Protein AF-A0A2S7KKL1-F1 (afdb_monomer_lite)

Structure (mmCIF, N/CA/C/O backbone):
data_AF-A0A2S7KKL1-F1
#
_entry.id   AF-A0A2S7KKL1-F1
#
loop_
_atom_site.group_PDB
_atom_site.id
_atom_site.type_symbol
_atom_site.label_atom_id
_atom_site.label_alt_id
_atom_site.label_comp_id
_at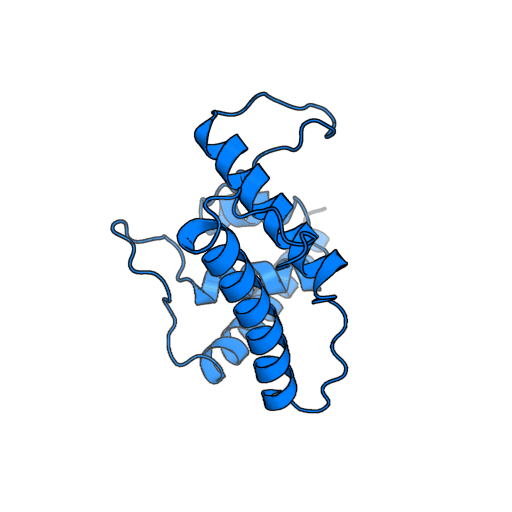om_site.label_asym_id
_atom_site.label_entity_id
_atom_site.label_seq_id
_atom_site.pdbx_PDB_ins_code
_atom_site.Cartn_x
_atom_site.Cartn_y
_atom_site.Cartn_z
_atom_site.occupancy
_atom_site.B_iso_or_equiv
_atom_site.auth_seq_id
_atom_site.auth_comp_id
_atom_site.auth_asym_id
_atom_site.auth_atom_id
_atom_site.pdbx_PDB_model_num
ATOM 1 N N . MET A 1 1 ? 26.971 18.702 -19.271 1.00 47.03 1 MET A N 1
ATOM 2 C CA . MET A 1 1 ? 25.739 18.389 -18.504 1.00 47.03 1 MET A CA 1
ATOM 3 C C . MET A 1 1 ? 24.584 17.877 -19.369 1.00 47.03 1 MET A C 1
ATOM 5 O O . MET A 1 1 ? 23.804 17.080 -18.875 1.00 47.03 1 MET A O 1
ATOM 9 N N . THR A 1 2 ? 24.471 18.267 -20.642 1.00 51.81 2 THR A N 1
ATOM 10 C CA . THR A 1 2 ? 23.365 17.879 -21.543 1.00 51.81 2 THR A CA 1
ATOM 11 C C . THR A 1 2 ? 23.383 16.414 -22.001 1.00 51.81 2 THR A C 1
ATOM 13 O O . THR A 1 2 ? 22.332 15.788 -22.041 1.00 51.81 2 THR A O 1
ATOM 16 N N . ILE A 1 3 ? 24.558 15.834 -22.279 1.00 50.78 3 ILE A N 1
ATOM 17 C CA . ILE A 1 3 ? 24.678 14.456 -22.805 1.00 50.78 3 ILE A CA 1
ATOM 18 C C . ILE A 1 3 ? 24.281 13.398 -21.761 1.00 50.78 3 ILE A C 1
ATOM 20 O O . ILE A 1 3 ? 23.523 12.483 -22.068 1.00 50.78 3 ILE A O 1
ATOM 24 N N . ASN A 1 4 ? 24.720 13.551 -20.505 1.00 56.44 4 ASN A N 1
ATOM 25 C CA . ASN A 1 4 ? 24.337 12.623 -19.432 1.00 56.44 4 ASN A CA 1
ATOM 26 C C . ASN A 1 4 ? 22.832 12.683 -19.139 1.00 56.44 4 ASN A C 1
ATOM 28 O O . ASN A 1 4 ? 22.223 11.640 -18.932 1.00 56.44 4 ASN A O 1
ATOM 32 N N . ARG A 1 5 ? 22.217 13.874 -19.200 1.00 54.12 5 ARG A N 1
ATOM 33 C CA . ARG A 1 5 ? 20.759 14.030 -19.078 1.00 54.12 5 ARG A CA 1
ATOM 34 C C . ARG A 1 5 ? 20.010 13.335 -20.213 1.00 54.12 5 ARG A C 1
ATOM 36 O O . ARG A 1 5 ? 19.105 12.567 -19.936 1.00 54.12 5 ARG A O 1
ATOM 43 N N . LEU A 1 6 ? 20.417 13.535 -21.468 1.00 56.28 6 LEU A N 1
ATOM 44 C CA . LEU A 1 6 ? 19.820 12.854 -22.627 1.00 56.28 6 LEU A CA 1
ATOM 45 C C . LEU A 1 6 ? 19.918 11.323 -22.526 1.00 56.28 6 LEU A C 1
ATOM 47 O O . LEU A 1 6 ? 18.950 10.628 -22.821 1.00 56.28 6 LEU A O 1
ATOM 51 N N . ASN A 1 7 ? 21.049 10.794 -22.053 1.00 60.56 7 ASN A N 1
ATOM 52 C CA . ASN A 1 7 ? 21.214 9.354 -21.840 1.00 60.56 7 ASN A CA 1
ATOM 53 C C . ASN A 1 7 ? 20.313 8.816 -20.716 1.00 60.56 7 ASN A C 1
ATOM 55 O O . ASN A 1 7 ? 19.751 7.732 -20.858 1.00 60.56 7 ASN A O 1
ATOM 59 N N . ILE A 1 8 ? 20.135 9.573 -19.629 1.00 62.00 8 ILE A N 1
ATOM 60 C CA . ILE A 1 8 ? 19.201 9.227 -18.545 1.00 62.00 8 ILE A CA 1
ATOM 61 C C . ILE A 1 8 ? 17.750 9.265 -19.052 1.00 62.00 8 ILE A C 1
ATOM 63 O O . ILE A 1 8 ? 17.004 8.322 -18.802 1.00 62.00 8 ILE A O 1
ATOM 67 N N . ILE A 1 9 ? 17.379 10.289 -19.828 1.00 60.28 9 ILE A N 1
ATOM 68 C CA . ILE A 1 9 ? 16.042 10.464 -20.423 1.00 60.28 9 ILE A CA 1
ATOM 69 C C . ILE A 1 9 ? 15.695 9.303 -21.360 1.00 60.28 9 ILE A C 1
ATOM 71 O O . ILE A 1 9 ? 14.621 8.710 -21.245 1.00 60.28 9 ILE A O 1
ATOM 75 N N . ASN A 1 10 ? 16.617 8.937 -22.254 1.00 63.19 10 ASN A N 1
ATOM 76 C CA . ASN A 1 10 ? 16.417 7.814 -23.167 1.00 63.19 10 ASN A CA 1
ATOM 77 C C . ASN A 1 10 ? 16.244 6.499 -22.398 1.00 63.19 10 ASN A C 1
ATOM 79 O O . ASN A 1 10 ? 15.396 5.686 -22.748 1.00 63.19 10 ASN A O 1
ATOM 83 N N . ASN A 1 11 ? 16.995 6.303 -21.313 1.00 75.69 11 ASN A N 1
ATOM 84 C CA . ASN A 1 11 ? 16.875 5.106 -20.485 1.00 75.69 11 ASN A CA 1
ATOM 85 C C . ASN A 1 11 ? 15.555 5.089 -19.689 1.00 75.69 11 ASN A C 1
ATOM 87 O O . ASN A 1 11 ? 14.911 4.047 -19.591 1.00 75.69 11 ASN A O 1
ATOM 91 N N . PHE A 1 12 ? 15.096 6.242 -19.190 1.00 78.25 12 PHE A N 1
ATOM 92 C CA . PHE A 1 12 ? 13.821 6.351 -18.480 1.00 78.25 12 PHE A CA 1
ATOM 93 C C . PHE A 1 12 ? 12.635 6.014 -19.377 1.00 78.25 12 PHE A C 1
ATOM 95 O O . PHE A 1 12 ? 11.826 5.172 -18.998 1.00 78.25 12 PHE A O 1
ATOM 102 N N . SER A 1 13 ? 12.549 6.613 -20.571 1.00 79.94 13 SER A N 1
ATOM 103 C CA . SER A 1 13 ? 11.448 6.331 -21.503 1.00 79.94 13 SER A CA 1
ATOM 104 C C . SER A 1 13 ? 11.406 4.850 -21.873 1.00 79.94 13 SER A C 1
ATOM 106 O O . SER A 1 13 ? 10.353 4.231 -21.801 1.00 79.94 13 SER A O 1
ATOM 108 N N . LEU A 1 14 ? 12.563 4.250 -22.174 1.00 84.81 14 LEU A N 1
ATOM 109 C CA . LEU A 1 14 ? 12.647 2.829 -22.516 1.00 84.81 14 LEU A CA 1
ATOM 110 C C . LEU A 1 14 ? 12.213 1.915 -21.363 1.00 84.81 14 LEU A C 1
ATOM 112 O O . LEU A 1 14 ? 11.549 0.905 -21.593 1.00 84.81 14 LEU A O 1
ATOM 116 N N . ASN A 1 15 ? 12.595 2.238 -20.126 1.00 86.06 15 ASN A N 1
ATOM 117 C CA . ASN A 1 15 ? 12.191 1.454 -18.958 1.00 86.06 15 ASN A CA 1
ATOM 118 C C . ASN A 1 15 ? 10.705 1.643 -18.645 1.00 86.06 15 ASN A C 1
ATOM 120 O O . ASN A 1 15 ? 10.023 0.668 -18.335 1.00 86.06 15 ASN A O 1
ATOM 124 N N . TYR A 1 16 ? 10.203 2.868 -18.786 1.00 87.88 16 TYR A N 1
ATOM 125 C CA . TYR A 1 16 ? 8.789 3.186 -18.655 1.00 87.88 16 TYR A CA 1
ATOM 126 C C . TYR A 1 16 ? 7.938 2.392 -19.646 1.00 87.88 16 TYR A C 1
ATOM 128 O O . TYR A 1 16 ? 6.993 1.728 -19.222 1.00 87.88 16 TYR A O 1
ATOM 136 N N . ASP A 1 17 ? 8.307 2.392 -20.929 1.00 88.25 17 ASP A N 1
ATOM 137 C CA . ASP A 1 17 ? 7.564 1.696 -21.982 1.00 88.25 17 ASP A CA 1
ATOM 138 C C . ASP A 1 17 ? 7.526 0.182 -21.725 1.00 88.25 17 ASP A C 1
ATOM 140 O O . ASP A 1 17 ? 6.461 -0.433 -21.783 1.00 88.25 17 ASP A O 1
ATOM 144 N N . LYS A 1 18 ? 8.660 -0.414 -21.325 1.00 91.19 18 LYS A N 1
ATOM 145 C CA . LYS A 1 18 ? 8.733 -1.836 -20.942 1.00 91.19 18 LYS A CA 1
ATOM 146 C C . LYS A 1 18 ? 7.853 -2.166 -19.739 1.00 91.19 18 LYS A C 1
ATOM 148 O O . LYS A 1 18 ? 7.167 -3.186 -19.730 1.00 91.19 18 LYS A O 1
ATOM 153 N N . ILE A 1 19 ? 7.880 -1.333 -18.698 1.00 90.19 19 ILE A N 1
ATOM 154 C CA . ILE A 1 19 ? 7.054 -1.543 -17.503 1.00 90.19 19 ILE A CA 1
ATOM 155 C C . ILE A 1 19 ? 5.572 -1.409 -17.862 1.00 90.19 19 ILE A C 1
ATOM 157 O O . ILE A 1 19 ? 4.760 -2.214 -17.405 1.00 90.19 19 ILE A O 1
ATOM 161 N N . LEU A 1 20 ? 5.214 -0.428 -18.690 1.00 91.50 20 LEU A N 1
ATOM 162 C CA . LEU A 1 20 ? 3.846 -0.212 -19.142 1.00 91.50 20 LEU A CA 1
ATOM 163 C C . LEU A 1 20 ? 3.321 -1.401 -19.958 1.00 91.50 20 LEU A C 1
ATOM 165 O O . LEU A 1 20 ? 2.201 -1.845 -19.714 1.00 91.50 20 LEU A O 1
ATOM 169 N N . GLU A 1 21 ? 4.136 -1.952 -20.861 1.00 93.19 21 GLU A N 1
ATOM 170 C CA . GLU A 1 21 ? 3.806 -3.149 -21.643 1.00 93.19 21 GLU A CA 1
ATOM 171 C C . GLU A 1 21 ? 3.515 -4.352 -20.734 1.00 93.19 21 GLU A C 1
ATOM 173 O O . GLU A 1 21 ? 2.473 -4.999 -20.854 1.00 93.19 21 GLU A O 1
ATOM 178 N N . VAL A 1 22 ? 4.388 -4.609 -19.755 1.00 91.81 22 VAL A N 1
ATOM 179 C CA . VAL A 1 22 ? 4.194 -5.696 -18.783 1.00 91.81 22 VAL A CA 1
ATOM 180 C C . VAL A 1 22 ? 2.925 -5.485 -17.956 1.00 91.81 22 VAL A C 1
ATOM 182 O O . VAL A 1 22 ? 2.167 -6.431 -17.733 1.00 91.81 22 VAL A O 1
ATOM 185 N N . LEU A 1 23 ? 2.663 -4.256 -17.503 1.00 90.31 23 LEU A N 1
ATOM 186 C CA . LEU A 1 23 ? 1.441 -3.949 -16.764 1.00 90.31 23 LEU A CA 1
ATOM 187 C C . LEU A 1 23 ? 0.198 -4.193 -17.622 1.00 90.31 23 LEU A C 1
ATOM 189 O O . LEU A 1 23 ? -0.742 -4.806 -17.125 1.00 90.31 23 LEU A O 1
ATOM 193 N N . ALA A 1 24 ? 0.210 -3.792 -18.895 1.00 90.75 24 ALA A N 1
ATOM 194 C CA . ALA A 1 24 ? -0.914 -3.980 -19.811 1.00 90.75 24 ALA A CA 1
ATOM 195 C C . ALA A 1 24 ? -1.258 -5.464 -20.030 1.00 90.75 24 ALA A C 1
ATOM 197 O O . ALA A 1 24 ? -2.431 -5.804 -20.147 1.00 90.75 24 ALA A O 1
ATOM 198 N N . ILE A 1 25 ? -0.261 -6.357 -20.011 1.00 91.31 25 ILE A N 1
ATOM 199 C CA . ILE A 1 25 ? -0.476 -7.813 -20.080 1.00 91.31 25 ILE A CA 1
ATOM 200 C C . ILE A 1 25 ? -1.142 -8.343 -18.799 1.00 91.31 25 ILE A C 1
ATOM 202 O O . ILE A 1 25 ? -1.963 -9.258 -18.848 1.00 91.31 25 ILE A O 1
ATOM 206 N N . ILE A 1 26 ? -0.776 -7.797 -17.636 1.00 86.19 26 ILE A N 1
ATOM 207 C CA . ILE A 1 26 ? -1.225 -8.294 -16.326 1.00 86.19 26 ILE A CA 1
ATOM 208 C C . ILE A 1 26 ? -2.593 -7.723 -15.930 1.00 86.19 26 ILE A C 1
ATOM 210 O O . ILE A 1 26 ? -3.345 -8.373 -15.198 1.00 86.19 26 ILE A O 1
ATOM 214 N N . THR A 1 27 ? -2.908 -6.496 -16.343 1.00 85.25 27 THR A N 1
ATOM 215 C CA . THR A 1 27 ? -4.109 -5.783 -15.903 1.00 85.25 27 THR A CA 1
ATOM 216 C C . THR A 1 27 ? -5.207 -5.808 -16.955 1.00 85.25 27 THR A C 1
ATOM 218 O O . THR A 1 27 ? -5.024 -5.330 -18.064 1.00 85.25 27 THR A O 1
ATOM 221 N N . GLU A 1 28 ? -6.404 -6.238 -16.561 1.00 81.88 28 GLU A N 1
ATOM 222 C CA . GLU A 1 28 ? -7.593 -6.206 -17.428 1.00 81.88 28 GLU A CA 1
ATOM 223 C C . GLU A 1 28 ? -8.128 -4.782 -17.682 1.00 81.88 28 GLU A C 1
ATOM 225 O O . GLU A 1 28 ? -8.956 -4.572 -18.567 1.00 81.88 28 GLU A O 1
ATOM 230 N N . LYS A 1 29 ? -7.722 -3.799 -16.864 1.00 83.06 29 LYS A N 1
ATOM 231 C CA . LYS A 1 29 ? -8.222 -2.417 -16.906 1.00 83.06 29 LYS A CA 1
ATOM 232 C C . LYS A 1 29 ? -7.087 -1.418 -16.753 1.00 83.06 29 LYS A C 1
ATOM 234 O O . LYS A 1 29 ? -6.285 -1.521 -15.834 1.00 83.06 29 LYS A O 1
ATOM 239 N N . GLU A 1 30 ? -7.116 -0.385 -17.588 1.00 80.75 30 GLU A N 1
ATOM 240 C CA . GLU A 1 30 ? -6.147 0.719 -17.558 1.00 80.75 30 GLU A CA 1
ATOM 241 C C . GLU A 1 30 ? -6.553 1.862 -16.608 1.00 80.75 30 GLU A C 1
ATOM 243 O O . GLU A 1 30 ? -5.729 2.705 -16.244 1.00 80.75 30 GLU A O 1
ATOM 248 N N . GLN A 1 31 ? -7.831 1.904 -16.209 1.00 81.81 31 GLN A N 1
ATOM 249 C CA . GLN A 1 31 ? -8.398 2.918 -15.323 1.00 81.81 31 GLN A CA 1
ATOM 250 C C . GLN A 1 31 ? -9.225 2.252 -14.217 1.00 81.81 31 GLN A C 1
ATOM 252 O O . GLN A 1 31 ? -10.248 1.611 -14.470 1.00 81.81 31 GLN A O 1
ATOM 257 N N . PHE A 1 32 ? -8.759 2.386 -12.979 1.00 75.31 32 PHE A N 1
ATOM 258 C CA . PHE A 1 32 ? -9.303 1.729 -11.792 1.00 75.31 32 PHE A CA 1
ATOM 259 C C . PHE A 1 32 ? -10.327 2.607 -11.068 1.00 75.31 32 PHE A C 1
ATOM 261 O O . PHE A 1 32 ? -11.251 2.089 -10.440 1.00 75.31 32 PHE A O 1
ATOM 268 N N . LEU A 1 33 ? -10.190 3.935 -11.152 1.00 74.50 33 LEU A N 1
ATOM 269 C CA . LEU A 1 33 ? -11.069 4.879 -10.461 1.00 74.50 33 LEU A CA 1
ATOM 270 C C . LEU A 1 33 ? -12.031 5.589 -11.421 1.00 74.50 33 LEU A C 1
ATOM 272 O O . LEU A 1 33 ? -11.628 6.156 -12.437 1.00 74.50 33 LEU A O 1
ATOM 276 N N . ARG A 1 34 ? -13.314 5.661 -11.037 1.00 74.12 34 ARG A N 1
ATOM 277 C CA . ARG A 1 34 ? -14.268 6.592 -11.657 1.00 74.12 34 ARG A CA 1
ATOM 278 C C . ARG A 1 34 ? -13.955 8.010 -11.181 1.00 74.12 34 ARG A C 1
ATOM 280 O O . ARG A 1 34 ? -14.204 8.347 -10.026 1.00 74.12 34 ARG A O 1
ATOM 287 N N . GLN A 1 35 ? -13.398 8.828 -12.069 1.00 71.19 35 GLN A N 1
ATOM 288 C CA . GLN A 1 35 ? -13.068 10.227 -11.796 1.00 71.19 35 GLN A CA 1
ATOM 289 C C . GLN A 1 35 ? -14.003 11.158 -12.578 1.00 71.19 35 GLN A C 1
ATOM 291 O O . GLN A 1 35 ? -14.217 10.966 -13.772 1.00 71.19 35 GLN A O 1
ATOM 296 N N . ASN A 1 36 ? -14.532 12.197 -11.918 1.00 73.56 36 ASN A N 1
ATOM 297 C CA . ASN A 1 36 ? -15.393 13.195 -12.574 1.00 73.56 36 ASN A CA 1
ATOM 298 C C . ASN A 1 36 ? -14.618 14.089 -13.559 1.00 73.56 36 ASN A C 1
ATOM 300 O O . ASN A 1 36 ? -15.205 14.645 -14.481 1.00 73.56 36 ASN A O 1
ATOM 304 N N . ARG A 1 37 ? -13.305 14.258 -13.359 1.00 77.81 37 ARG A N 1
ATOM 305 C CA . ARG A 1 37 ? -12.415 14.989 -14.271 1.00 77.81 37 ARG A CA 1
ATOM 306 C C . ARG A 1 37 ? -11.573 13.978 -15.035 1.00 77.81 37 ARG A C 1
ATOM 308 O O . ARG A 1 37 ? -11.077 13.039 -14.423 1.00 77.81 37 ARG A O 1
ATOM 315 N N . LYS A 1 38 ? -11.390 14.188 -16.341 1.00 76.62 38 LYS A N 1
ATOM 316 C CA . LYS A 1 38 ? -10.491 13.359 -17.152 1.00 76.62 38 LYS A CA 1
ATOM 317 C C . LYS A 1 38 ? -9.033 13.697 -16.789 1.00 76.62 38 LYS A C 1
ATOM 319 O O . LYS A 1 38 ? -8.647 14.855 -16.971 1.00 76.62 38 LYS A O 1
ATOM 324 N N . PRO A 1 39 ? -8.249 12.756 -16.231 1.00 80.25 39 PRO A N 1
ATOM 325 C CA . PRO A 1 39 ? -6.845 12.997 -15.914 1.00 80.25 39 PRO A CA 1
ATOM 326 C C . PRO A 1 39 ? -5.992 13.038 -17.191 1.00 80.25 39 PRO A C 1
ATOM 328 O O . PRO A 1 39 ? -6.395 12.525 -18.232 1.00 80.25 39 PRO A O 1
ATOM 331 N N . LYS A 1 40 ? -4.801 13.649 -17.108 1.00 81.00 40 LYS A N 1
ATOM 332 C CA . LYS A 1 40 ? -3.834 13.694 -18.223 1.00 81.00 40 LYS A CA 1
ATOM 333 C C . LYS A 1 40 ? -3.162 12.342 -18.499 1.00 81.00 40 LYS A C 1
ATOM 335 O O . LYS A 1 40 ? -2.708 12.127 -19.614 1.00 81.00 40 LYS A O 1
ATOM 340 N N . LEU A 1 41 ? -3.070 11.486 -17.480 1.00 81.88 41 LEU A N 1
ATOM 341 C CA . LEU A 1 41 ? -2.513 10.135 -17.545 1.00 81.88 41 LEU A CA 1
ATOM 342 C C . LEU A 1 41 ? -3.558 9.142 -17.041 1.00 81.88 41 LEU A C 1
ATOM 344 O O . LEU A 1 41 ? -4.301 9.450 -16.102 1.00 81.88 41 LEU A O 1
ATOM 348 N N . LYS A 1 42 ? -3.596 7.959 -17.650 1.00 86.75 42 LYS A N 1
ATOM 349 C CA . LYS A 1 42 ? -4.363 6.810 -17.161 1.00 86.75 42 LYS A CA 1
ATOM 350 C C . LYS A 1 42 ? -3.744 6.282 -15.865 1.00 86.75 42 LYS A C 1
ATOM 352 O O . LYS A 1 42 ? -2.573 6.527 -15.569 1.00 86.75 42 LYS A O 1
ATOM 357 N N . ASP A 1 43 ? -4.518 5.522 -15.093 1.00 87.19 43 ASP A N 1
ATOM 358 C CA . ASP A 1 43 ? -4.035 5.004 -13.809 1.00 87.19 43 ASP A CA 1
ATOM 359 C C . ASP A 1 43 ? -2.855 4.032 -14.011 1.00 87.19 43 ASP A C 1
ATOM 361 O O . ASP A 1 43 ? -1.889 4.075 -13.251 1.00 87.19 43 ASP A O 1
ATOM 365 N N . ILE A 1 44 ? -2.888 3.209 -15.067 1.00 89.19 44 ILE A N 1
ATOM 366 C CA . ILE A 1 44 ? -1.784 2.301 -15.418 1.00 89.19 44 ILE A CA 1
ATOM 367 C C . ILE A 1 44 ? -0.498 3.047 -15.799 1.00 89.19 44 ILE A C 1
ATOM 369 O O . ILE A 1 44 ? 0.584 2.671 -15.356 1.00 89.19 44 ILE A O 1
ATOM 373 N N . GLU A 1 45 ? -0.612 4.150 -16.543 1.00 87.50 45 GLU A N 1
ATOM 374 C CA . GLU A 1 45 ? 0.522 4.989 -16.945 1.00 87.50 45 GLU A CA 1
ATOM 375 C C . GLU A 1 45 ? 1.165 5.656 -15.726 1.00 87.50 45 GLU A C 1
ATOM 377 O O . GLU A 1 45 ? 2.388 5.723 -15.618 1.00 87.50 45 GLU A O 1
ATOM 382 N N . LEU A 1 46 ? 0.345 6.114 -14.777 1.00 85.75 46 LEU A N 1
ATOM 383 C CA . LEU A 1 46 ? 0.818 6.684 -13.519 1.00 85.75 46 LEU A CA 1
ATOM 384 C C . LEU A 1 46 ? 1.557 5.640 -12.664 1.00 85.75 46 LEU A C 1
ATOM 386 O O . LEU A 1 46 ? 2.590 5.950 -12.070 1.00 85.75 46 LEU A O 1
ATOM 390 N N . ILE A 1 47 ? 1.041 4.408 -12.600 1.00 87.31 47 ILE A N 1
ATOM 391 C CA . ILE A 1 47 ? 1.690 3.296 -11.888 1.00 87.31 47 ILE A CA 1
ATOM 392 C C . ILE A 1 47 ? 3.024 2.948 -12.553 1.00 87.31 47 ILE A C 1
ATOM 394 O O . ILE A 1 47 ? 4.031 2.853 -11.852 1.00 87.31 47 ILE A O 1
ATOM 398 N N . ALA A 1 48 ? 3.050 2.813 -13.882 1.00 88.75 48 ALA A N 1
ATOM 399 C CA . ALA A 1 48 ? 4.265 2.532 -14.643 1.00 88.75 48 ALA A CA 1
ATOM 400 C C . ALA A 1 48 ? 5.350 3.579 -14.369 1.00 88.75 48 ALA A C 1
ATOM 402 O O . ALA A 1 48 ? 6.494 3.239 -14.071 1.00 88.75 48 ALA A O 1
ATOM 403 N N . MET A 1 49 ? 4.973 4.857 -14.379 1.00 84.38 49 MET A N 1
ATOM 404 C CA . MET A 1 49 ? 5.881 5.963 -14.099 1.00 84.38 49 MET A CA 1
ATOM 405 C C . MET A 1 49 ? 6.458 5.902 -12.681 1.00 84.38 49 MET A C 1
ATOM 407 O O . MET A 1 49 ? 7.668 6.030 -12.516 1.00 84.38 49 MET A O 1
ATOM 411 N N . ASN A 1 50 ? 5.625 5.651 -11.665 1.00 83.81 50 ASN A N 1
ATOM 412 C CA . ASN A 1 50 ? 6.100 5.510 -10.285 1.00 83.81 50 ASN A CA 1
ATOM 413 C C . ASN A 1 50 ? 7.056 4.319 -10.121 1.00 83.81 50 ASN A C 1
ATOM 415 O O . ASN A 1 50 ? 8.079 4.450 -9.458 1.00 83.81 50 ASN A O 1
ATOM 419 N N . LEU A 1 51 ? 6.748 3.172 -10.736 1.00 87.12 51 LEU A N 1
ATOM 420 C CA . LEU A 1 51 ? 7.624 1.997 -10.698 1.00 87.12 51 LEU A CA 1
ATOM 421 C C . LEU A 1 51 ? 8.962 2.262 -11.393 1.00 87.12 51 LEU A C 1
ATOM 423 O O . LEU A 1 51 ? 10.000 1.843 -10.892 1.00 87.12 51 LEU A O 1
ATOM 427 N N . THR A 1 52 ? 8.940 2.978 -12.517 1.00 85.75 52 THR A N 1
ATOM 428 C CA . THR A 1 52 ? 10.152 3.347 -13.261 1.00 85.75 52 THR A CA 1
ATOM 429 C C . THR A 1 52 ? 11.032 4.288 -12.443 1.00 85.75 52 THR A C 1
ATOM 431 O O . THR A 1 52 ? 12.241 4.080 -12.363 1.00 85.75 52 THR A O 1
ATOM 434 N N . ALA A 1 53 ? 10.431 5.287 -11.789 1.00 80.94 53 ALA A N 1
ATOM 435 C CA . ALA A 1 53 ? 11.146 6.222 -10.924 1.00 80.94 53 ALA A CA 1
ATOM 436 C C . ALA A 1 53 ? 11.807 5.509 -9.733 1.00 80.94 53 ALA A C 1
ATOM 438 O O . ALA A 1 53 ? 12.993 5.717 -9.485 1.00 80.94 53 ALA A O 1
ATOM 439 N N . GLU A 1 54 ? 11.075 4.616 -9.059 1.00 81.12 54 GLU A N 1
ATOM 440 C CA . GLU A 1 54 ? 11.607 3.818 -7.946 1.00 81.12 54 GLU A CA 1
ATOM 441 C C . GLU A 1 54 ? 12.734 2.884 -8.414 1.00 81.12 54 GLU A C 1
ATOM 443 O O . GLU A 1 54 ? 13.788 2.815 -7.787 1.00 81.12 54 GLU A O 1
ATOM 448 N N . TYR A 1 55 ? 12.545 2.202 -9.551 1.00 81.88 55 TYR A N 1
ATOM 449 C CA . TYR A 1 55 ? 13.543 1.302 -10.133 1.00 81.88 55 TYR A CA 1
ATOM 450 C C . TYR A 1 55 ? 14.850 2.023 -10.482 1.00 81.88 55 TYR A C 1
ATOM 452 O O . TYR A 1 55 ? 15.933 1.495 -10.238 1.00 81.88 55 TYR A O 1
ATOM 460 N N . MET A 1 56 ? 14.755 3.234 -11.034 1.00 77.81 56 MET A N 1
ATOM 461 C CA . MET A 1 56 ? 15.922 4.033 -11.405 1.00 77.81 56 MET A CA 1
ATOM 462 C C . MET A 1 56 ? 16.491 4.855 -10.237 1.00 77.81 56 MET A C 1
ATOM 464 O O . MET A 1 56 ? 17.513 5.516 -10.414 1.00 77.81 56 MET A O 1
ATOM 468 N N . GLY A 1 57 ? 15.861 4.823 -9.056 1.00 68.75 57 GLY A N 1
ATOM 469 C CA . GLY A 1 57 ? 16.275 5.609 -7.890 1.00 68.75 57 GLY A CA 1
ATOM 470 C C . GLY A 1 57 ? 16.158 7.122 -8.100 1.00 68.75 57 GLY A C 1
ATOM 471 O O . GLY A 1 57 ? 16.909 7.886 -7.494 1.00 68.75 57 GLY A O 1
ATOM 472 N N . ILE A 1 58 ? 15.260 7.558 -8.989 1.00 64.62 58 ILE A N 1
ATOM 473 C CA . ILE A 1 58 ? 15.118 8.962 -9.381 1.00 64.62 58 ILE A CA 1
ATOM 474 C C . ILE A 1 58 ? 14.100 9.634 -8.458 1.00 64.62 58 ILE A C 1
ATOM 476 O O . ILE A 1 58 ? 12.893 9.437 -8.596 1.00 64.62 58 ILE A O 1
ATOM 480 N N . ASP A 1 59 ? 14.587 10.479 -7.551 1.00 65.56 59 ASP A N 1
ATOM 481 C CA . ASP A 1 59 ? 13.768 11.401 -6.756 1.00 65.56 59 ASP A CA 1
ATOM 482 C C . ASP A 1 59 ? 14.017 12.851 -7.194 1.00 65.56 59 ASP A C 1
ATOM 484 O O . ASP A 1 59 ? 15.115 13.202 -7.619 1.00 65.56 59 ASP A O 1
ATOM 488 N N . SER A 1 60 ? 13.006 13.714 -7.080 1.00 57.25 60 SER A N 1
ATOM 489 C CA . SER A 1 60 ? 12.961 15.142 -7.457 1.00 57.25 60 SER A CA 1
ATOM 490 C C . SER A 1 60 ? 13.329 15.521 -8.910 1.00 57.25 60 SER A C 1
ATOM 492 O O . SER A 1 60 ? 12.679 16.402 -9.468 1.00 57.25 60 SER A O 1
ATOM 494 N N . GLU A 1 61 ? 14.271 14.848 -9.578 1.00 57.62 61 GLU A N 1
ATOM 495 C CA . GLU A 1 61 ? 14.640 15.077 -10.984 1.00 57.62 61 GLU A CA 1
ATOM 496 C C . GLU A 1 61 ? 13.486 14.728 -11.936 1.00 57.62 61 GLU A C 1
ATOM 498 O O . GLU A 1 61 ? 13.169 15.515 -12.827 1.00 57.62 61 GLU A O 1
ATOM 503 N N . CYS A 1 62 ? 12.740 13.653 -11.648 1.00 61.50 62 CYS A N 1
ATOM 504 C CA . CYS A 1 62 ? 11.513 13.294 -12.370 1.00 61.50 62 CYS A CA 1
ATOM 505 C C . CYS A 1 62 ? 10.440 14.399 -12.341 1.00 61.50 62 CYS A C 1
ATOM 507 O O . CYS A 1 62 ? 9.583 14.444 -13.220 1.00 61.50 62 CYS A O 1
ATOM 509 N N . GLN A 1 63 ? 10.448 15.299 -11.347 1.00 64.38 63 GLN A N 1
ATOM 510 C CA . GLN A 1 63 ? 9.474 16.394 -11.276 1.00 64.38 63 GLN A CA 1
ATOM 511 C C . GLN A 1 63 ? 9.677 17.414 -12.403 1.00 64.38 63 GLN A C 1
ATOM 513 O O . GLN A 1 63 ? 8.691 17.958 -12.903 1.00 64.38 63 GLN A O 1
ATOM 518 N N . LEU A 1 64 ? 10.929 17.673 -12.796 1.00 64.62 64 LEU A N 1
ATOM 519 C CA . LEU A 1 64 ? 11.242 18.559 -13.919 1.00 64.62 64 LEU A CA 1
ATOM 520 C C . LEU A 1 64 ? 10.810 17.911 -15.234 1.00 64.62 64 LEU A C 1
ATOM 522 O O . LEU A 1 64 ? 10.080 18.531 -16.002 1.00 64.62 64 LEU A O 1
ATOM 526 N N . ASP A 1 65 ? 11.141 16.636 -15.423 1.00 65.50 65 ASP A N 1
ATOM 527 C CA . ASP A 1 65 ? 10.802 15.891 -16.637 1.00 65.50 65 ASP A CA 1
ATOM 528 C C . ASP A 1 65 ? 9.280 15.744 -16.814 1.00 65.50 65 ASP A C 1
ATOM 530 O O . ASP A 1 65 ? 8.746 15.913 -17.913 1.00 65.50 65 ASP A O 1
ATOM 534 N N . LEU A 1 66 ? 8.543 15.503 -15.725 1.00 65.81 66 LEU A N 1
ATOM 535 C CA . LEU A 1 66 ? 7.075 15.481 -15.700 1.00 65.81 66 LEU A CA 1
ATOM 536 C C . LEU A 1 66 ? 6.452 16.824 -16.070 1.00 65.81 66 LEU A C 1
ATOM 538 O O . LEU A 1 66 ? 5.399 16.881 -16.720 1.00 65.81 66 LEU A O 1
ATOM 542 N N . PHE A 1 67 ? 7.083 17.910 -15.635 1.00 72.44 67 PHE A N 1
ATOM 543 C CA . PHE A 1 67 ? 6.623 19.250 -15.940 1.00 72.44 67 PHE A CA 1
ATOM 544 C C . PHE A 1 67 ? 6.913 19.618 -17.399 1.00 72.44 67 PHE A C 1
ATOM 546 O O . PHE A 1 67 ? 6.030 20.140 -18.074 1.00 72.44 67 PHE A O 1
ATOM 553 N N . GLU A 1 68 ? 8.091 19.287 -17.920 1.00 69.56 68 GLU A N 1
ATOM 554 C CA . GLU A 1 68 ? 8.467 19.574 -19.308 1.00 69.56 68 GLU A CA 1
ATOM 555 C C . GLU A 1 68 ? 7.671 18.724 -20.310 1.00 69.56 68 GLU A C 1
ATOM 557 O O . GLU A 1 68 ? 7.099 19.260 -21.258 1.00 69.56 68 GLU A O 1
ATOM 562 N N . SER A 1 69 ? 7.560 17.413 -20.080 1.00 70.94 69 SER A N 1
ATOM 563 C CA . SER A 1 69 ? 6.926 16.486 -21.032 1.00 70.94 69 SER A CA 1
ATOM 564 C C . SER A 1 69 ? 5.395 16.463 -20.963 1.00 70.94 69 SER A C 1
ATOM 566 O O . SER A 1 69 ? 4.723 16.335 -21.987 1.00 70.94 69 SER A O 1
ATOM 568 N N . LYS A 1 70 ? 4.814 16.556 -19.758 1.00 68.19 70 LYS A N 1
ATOM 569 C CA . LYS A 1 70 ? 3.365 16.383 -19.527 1.00 68.19 70 LYS A CA 1
ATOM 570 C C . LYS A 1 70 ? 2.715 17.584 -18.828 1.00 68.19 70 LYS A C 1
ATOM 572 O O . LYS A 1 70 ? 1.494 17.584 -18.610 1.00 68.19 70 LYS A O 1
ATOM 577 N N . GLN A 1 71 ? 3.487 18.620 -18.477 1.00 73.06 71 GLN A N 1
ATOM 578 C CA . GLN A 1 71 ? 3.028 19.749 -17.656 1.00 73.06 71 GLN A CA 1
ATOM 579 C C . GLN A 1 71 ? 2.344 19.266 -16.374 1.00 73.06 71 GLN A C 1
ATOM 581 O O . GLN A 1 71 ? 1.234 19.695 -16.029 1.00 73.06 71 GLN A O 1
ATOM 586 N N . ILE A 1 72 ? 2.973 18.297 -15.711 1.00 69.50 72 ILE A N 1
ATOM 587 C CA . ILE A 1 72 ? 2.527 17.740 -14.440 1.00 69.50 72 ILE A CA 1
ATOM 588 C C . ILE A 1 72 ? 3.463 18.248 -13.354 1.00 69.50 72 ILE A C 1
ATOM 590 O O . ILE A 1 72 ? 4.668 18.035 -13.401 1.00 69.50 72 ILE A O 1
ATOM 594 N N . LYS A 1 73 ? 2.890 18.900 -12.344 1.00 70.00 73 LYS A N 1
ATOM 595 C CA . LYS A 1 73 ? 3.615 19.296 -11.141 1.00 70.00 73 LYS A CA 1
ATOM 596 C C . LYS A 1 73 ? 3.193 18.381 -9.998 1.00 70.00 73 LYS A C 1
ATOM 598 O O . LYS A 1 73 ? 2.050 18.443 -9.549 1.00 70.00 73 LYS A O 1
ATOM 603 N N . LEU A 1 74 ? 4.109 17.534 -9.536 1.00 69.06 74 LEU A N 1
ATOM 604 C CA . LEU A 1 74 ? 3.884 16.729 -8.339 1.00 69.06 74 LEU A CA 1
ATOM 605 C C . LEU A 1 74 ? 3.998 17.626 -7.106 1.00 69.06 74 LEU A C 1
ATOM 607 O O . LEU A 1 74 ? 5.034 18.237 -6.859 1.00 69.06 74 LEU A O 1
ATOM 611 N N . GLU A 1 75 ? 2.924 17.718 -6.330 1.00 70.75 75 GLU A N 1
ATOM 612 C CA . GLU A 1 75 ? 2.941 18.390 -5.034 1.00 70.75 75 GLU A CA 1
ATOM 613 C C . GLU A 1 75 ? 2.691 17.360 -3.937 1.00 70.75 75 GLU A C 1
ATOM 615 O O . GLU A 1 75 ? 1.564 16.921 -3.698 1.00 70.75 75 GLU A O 1
ATOM 620 N N . VAL A 1 76 ? 3.766 16.963 -3.256 1.00 71.81 76 VAL A N 1
ATOM 621 C CA . VAL A 1 76 ? 3.679 16.063 -2.107 1.00 71.81 76 VAL A CA 1
ATOM 622 C C . VAL A 1 76 ? 3.473 16.880 -0.839 1.00 71.81 76 VAL A C 1
ATOM 624 O O . VAL A 1 76 ? 4.111 17.906 -0.586 1.00 71.81 76 VAL A O 1
ATOM 627 N N . SER A 1 77 ? 2.536 16.428 -0.012 1.00 77.12 77 SER A N 1
ATOM 628 C CA . SER A 1 77 ? 2.299 17.072 1.270 1.00 77.12 77 SER A CA 1
ATOM 629 C C . SER A 1 77 ? 3.473 16.833 2.224 1.00 77.12 77 SER A C 1
ATOM 631 O O . SER A 1 77 ? 3.808 15.682 2.484 1.00 77.12 77 SER A O 1
ATOM 633 N N . MET A 1 78 ? 4.065 17.893 2.777 1.00 81.44 78 MET A N 1
ATOM 634 C CA . MET A 1 78 ? 5.282 17.809 3.582 1.00 81.44 78 MET A CA 1
ATOM 635 C C . MET A 1 78 ? 4.998 17.272 4.988 1.00 81.44 78 MET A C 1
ATOM 637 O O . MET A 1 78 ? 3.954 17.545 5.600 1.00 81.44 78 MET A O 1
ATOM 641 N N . CYS A 1 79 ? 5.964 16.533 5.523 1.00 80.88 79 CYS A N 1
ATOM 642 C CA . CYS A 1 79 ? 6.009 16.134 6.922 1.00 80.88 79 CYS A CA 1
ATOM 643 C C . CYS A 1 79 ? 6.554 17.283 7.779 1.00 80.88 79 CYS A C 1
ATOM 645 O O . CYS A 1 79 ? 7.418 18.044 7.359 1.00 80.88 79 CYS A O 1
ATOM 647 N N . LYS A 1 80 ? 6.049 17.420 9.010 1.00 82.62 80 LYS A N 1
ATOM 648 C CA . LYS A 1 80 ? 6.427 18.532 9.904 1.00 82.62 80 LYS A CA 1
ATOM 649 C C . LYS A 1 80 ? 7.914 18.551 10.279 1.00 82.62 80 LYS A C 1
ATOM 651 O O . LYS A 1 80 ? 8.418 19.602 10.639 1.00 82.62 80 LYS A O 1
ATOM 656 N N . ASN A 1 81 ? 8.558 17.390 10.260 1.00 83.38 81 ASN A N 1
ATOM 657 C CA . ASN A 1 81 ? 9.969 17.192 10.582 1.00 83.38 81 ASN A CA 1
ATOM 658 C C . ASN A 1 81 ? 10.896 17.376 9.369 1.00 83.38 81 ASN A C 1
ATOM 660 O O . ASN A 1 81 ? 12.105 17.254 9.525 1.00 83.38 81 ASN A O 1
ATOM 664 N N . GLN A 1 82 ? 10.359 17.634 8.172 1.00 85.06 82 GLN A N 1
ATOM 665 C CA . GLN A 1 82 ? 11.182 17.928 7.002 1.00 85.06 82 GLN A CA 1
ATOM 666 C C . GLN A 1 82 ? 11.775 19.334 7.099 1.00 85.06 82 GLN A C 1
ATOM 668 O O . GLN A 1 82 ? 11.129 20.273 7.575 1.00 85.06 82 GLN A O 1
ATOM 673 N N . GLN A 1 83 ? 13.000 19.473 6.598 1.00 84.81 83 GLN A N 1
ATOM 674 C CA . GLN A 1 83 ? 13.649 20.769 6.436 1.00 84.81 83 GLN A CA 1
ATOM 675 C C . GLN A 1 83 ? 12.796 21.674 5.534 1.00 84.81 83 GLN A C 1
ATOM 677 O O . GLN A 1 83 ? 12.152 21.200 4.599 1.00 84.81 83 GLN A O 1
ATOM 682 N N . ASN A 1 84 ? 12.778 22.979 5.816 1.00 87.31 84 ASN A N 1
ATOM 683 C CA . ASN A 1 84 ? 11.990 23.973 5.070 1.00 87.31 84 ASN A CA 1
ATOM 684 C C . ASN A 1 84 ? 10.468 23.711 5.040 1.00 87.31 84 ASN A C 1
ATOM 686 O O . ASN A 1 84 ? 9.786 24.085 4.080 1.00 87.31 84 ASN A O 1
ATOM 690 N N . TYR A 1 85 ? 9.912 23.092 6.089 1.00 86.69 85 TYR A N 1
ATOM 691 C CA . TYR A 1 85 ? 8.478 22.817 6.181 1.00 86.69 85 TYR A CA 1
ATOM 692 C C . TYR A 1 85 ? 7.628 24.082 5.978 1.00 86.69 85 TYR A C 1
ATOM 694 O O . TYR A 1 85 ? 7.675 25.038 6.754 1.00 86.69 85 TYR A O 1
ATOM 702 N N . LYS A 1 86 ? 6.758 24.040 4.966 1.00 86.50 86 LYS A N 1
ATOM 703 C CA . LYS A 1 86 ? 5.709 25.040 4.736 1.00 86.50 86 LYS A CA 1
ATOM 704 C C . LYS A 1 86 ? 4.359 24.467 5.136 1.00 86.50 86 LYS A C 1
ATOM 706 O O . LYS A 1 86 ? 3.982 23.363 4.741 1.00 86.50 86 LYS A O 1
ATOM 711 N N . LYS A 1 87 ? 3.597 25.235 5.916 1.00 85.94 87 LYS A N 1
ATOM 712 C CA . LYS A 1 87 ? 2.274 24.817 6.387 1.00 85.94 87 LYS A CA 1
ATOM 713 C C . LYS A 1 87 ? 1.294 24.730 5.214 1.00 85.94 87 LYS A C 1
ATOM 715 O O . LYS A 1 87 ? 0.937 25.734 4.615 1.00 85.94 87 LYS A O 1
ATOM 720 N N . GLN A 1 88 ? 0.820 23.520 4.941 1.00 87.12 88 GLN A N 1
ATOM 721 C CA . GLN A 1 88 ? -0.162 23.239 3.889 1.00 87.12 88 GLN A CA 1
ATOM 722 C C . GLN A 1 88 ? -1.604 23.307 4.410 1.00 87.12 88 GLN A C 1
ATOM 724 O O . GLN A 1 88 ? -1.853 23.287 5.626 1.00 87.12 88 GLN A O 1
ATOM 729 N N . THR A 1 89 ? -2.575 23.341 3.493 1.00 89.88 89 THR A N 1
ATOM 730 C CA . THR A 1 89 ? -4.002 23.361 3.847 1.00 89.88 89 THR A CA 1
ATOM 731 C C . THR A 1 89 ? -4.379 22.145 4.700 1.00 89.88 89 THR A C 1
ATOM 733 O O . THR A 1 89 ? -3.759 21.077 4.652 1.00 89.88 89 THR A O 1
ATOM 736 N N . TYR A 1 90 ? -5.393 22.310 5.551 1.00 88.88 90 TYR A N 1
ATOM 737 C CA . TYR A 1 90 ? -5.802 21.262 6.489 1.00 88.88 90 TYR A CA 1
ATOM 738 C C . TYR A 1 90 ? -6.204 19.956 5.787 1.00 88.88 90 TYR A C 1
ATOM 740 O O . TYR A 1 90 ? -5.862 18.876 6.268 1.00 88.88 90 TYR A O 1
ATOM 748 N N . ILE A 1 91 ? -6.871 20.056 4.633 1.00 89.25 91 ILE A N 1
ATOM 749 C CA . ILE A 1 91 ? -7.357 18.907 3.863 1.00 89.25 91 ILE A CA 1
ATOM 750 C C . ILE A 1 91 ? -6.187 18.004 3.453 1.00 89.25 91 ILE A C 1
ATOM 752 O O . ILE A 1 91 ? -6.206 16.810 3.757 1.00 89.25 91 ILE A O 1
ATOM 756 N N . PHE A 1 92 ? -5.137 18.573 2.853 1.00 86.69 92 PHE A N 1
ATOM 757 C CA . PHE A 1 92 ? -3.957 17.821 2.422 1.00 86.69 92 PHE A CA 1
ATOM 758 C C . PHE A 1 92 ? -3.207 17.201 3.600 1.00 86.69 92 PHE A C 1
ATOM 760 O O . PHE A 1 92 ? -2.931 16.000 3.605 1.00 86.69 92 PHE A O 1
ATOM 767 N N . ARG A 1 93 ? -2.998 17.970 4.676 1.00 88.25 93 ARG A N 1
ATOM 768 C CA . ARG A 1 93 ? -2.345 17.461 5.893 1.00 88.25 93 ARG A CA 1
ATOM 769 C C . ARG A 1 93 ? -3.107 16.294 6.523 1.00 88.25 93 ARG A C 1
ATOM 771 O O . ARG A 1 93 ? -2.479 15.329 6.957 1.00 88.25 93 ARG A O 1
ATOM 778 N N . ARG A 1 94 ? -4.444 16.363 6.572 1.00 88.31 94 ARG A N 1
ATOM 779 C CA . ARG A 1 94 ? -5.303 15.299 7.118 1.00 88.31 94 ARG A CA 1
ATOM 780 C C . ARG A 1 94 ? -5.241 14.034 6.262 1.00 88.31 94 ARG A C 1
ATOM 782 O O . ARG A 1 94 ? -5.128 12.943 6.817 1.00 88.31 94 ARG A O 1
ATOM 789 N N . LYS A 1 95 ? -5.303 14.165 4.933 1.00 89.69 95 LYS A N 1
ATOM 790 C CA . LYS A 1 95 ? -5.208 13.027 4.002 1.00 89.69 95 LYS A CA 1
ATOM 791 C C . LYS A 1 95 ? -3.832 12.362 4.078 1.00 89.69 95 LYS A C 1
ATOM 793 O O . LYS A 1 95 ? -3.773 11.156 4.292 1.00 89.69 95 LYS A O 1
ATOM 798 N N . ARG A 1 96 ? -2.749 13.146 4.041 1.00 90.00 96 ARG A N 1
ATOM 799 C CA . ARG A 1 96 ? -1.369 12.658 4.190 1.00 90.00 96 ARG A CA 1
ATOM 800 C C . ARG A 1 96 ? -1.155 11.910 5.509 1.00 90.00 96 ARG A C 1
ATOM 802 O O . ARG A 1 96 ? -0.703 10.774 5.486 1.00 90.00 96 ARG A O 1
ATOM 809 N N . LYS A 1 97 ? -1.554 12.499 6.649 1.00 89.06 97 LYS A N 1
ATOM 810 C CA . LYS A 1 97 ? -1.503 11.849 7.979 1.00 89.06 97 LYS A CA 1
ATOM 811 C C . LYS A 1 97 ? -2.190 10.479 7.976 1.00 89.06 97 LYS A C 1
ATOM 813 O O . LYS A 1 97 ? -1.667 9.538 8.563 1.00 89.06 97 LYS A O 1
ATOM 818 N N . ARG A 1 98 ? -3.365 10.372 7.342 1.00 90.19 98 ARG A N 1
ATOM 819 C CA . ARG A 1 98 ? -4.121 9.115 7.254 1.00 90.19 98 ARG A CA 1
ATOM 820 C C . ARG A 1 98 ? -3.385 8.068 6.420 1.00 90.19 98 ARG A C 1
ATOM 822 O O . ARG A 1 98 ? -3.312 6.926 6.852 1.00 90.19 98 ARG A O 1
ATOM 829 N N . ILE A 1 99 ? -2.847 8.466 5.268 1.00 89.69 99 ILE A N 1
ATOM 830 C CA . ILE A 1 99 ? -2.047 7.597 4.395 1.00 89.69 99 ILE A CA 1
ATOM 831 C C . ILE A 1 99 ? -0.820 7.085 5.155 1.00 89.69 99 ILE A C 1
ATOM 833 O O . ILE A 1 99 ? -0.627 5.882 5.252 1.00 89.69 99 ILE A O 1
ATOM 837 N N . GLU A 1 100 ? -0.058 7.981 5.782 1.00 90.19 100 GLU A N 1
ATOM 838 C CA . GLU A 1 100 ? 1.121 7.635 6.586 1.00 90.19 100 GLU A CA 1
ATOM 839 C C . GLU A 1 100 ? 0.784 6.662 7.721 1.00 90.19 100 GLU A C 1
ATOM 841 O O . GLU A 1 100 ? 1.456 5.650 7.881 1.00 90.19 100 GLU A O 1
ATOM 846 N N . THR A 1 101 ? -0.283 6.935 8.479 1.00 91.06 101 THR A N 1
ATOM 847 C CA . THR A 1 101 ? -0.705 6.059 9.585 1.00 91.06 101 THR A CA 1
ATOM 848 C C . THR A 1 101 ? -1.073 4.669 9.071 1.00 91.06 101 THR A C 1
ATOM 850 O O . THR A 1 101 ? -0.665 3.675 9.660 1.00 91.06 101 THR A O 1
ATOM 853 N N . LEU A 1 102 ? -1.803 4.589 7.955 1.00 92.38 102 LEU A N 1
ATOM 854 C CA . LEU A 1 102 ? -2.197 3.319 7.348 1.00 92.38 102 LEU A CA 1
ATOM 855 C C . LEU A 1 102 ? -0.986 2.535 6.822 1.00 92.38 102 LEU A C 1
ATOM 857 O O . LEU A 1 102 ? -0.896 1.333 7.050 1.00 92.38 102 LEU A O 1
ATOM 861 N N . PHE A 1 103 ? -0.033 3.202 6.166 1.00 91.19 103 PHE A N 1
ATOM 862 C CA . PHE A 1 103 ? 1.193 2.557 5.689 1.00 91.19 103 PHE A CA 1
ATOM 863 C C . PHE A 1 103 ? 2.085 2.083 6.832 1.00 91.19 103 PHE A C 1
ATOM 865 O O . PHE A 1 103 ? 2.591 0.965 6.765 1.00 91.19 103 PHE A O 1
ATOM 872 N N . TYR A 1 104 ? 2.240 2.889 7.888 1.00 92.06 104 TYR A N 1
ATOM 873 C CA . TYR A 1 104 ? 2.953 2.470 9.093 1.00 92.06 104 TYR A CA 1
ATOM 874 C C . TYR A 1 104 ? 2.309 1.212 9.676 1.00 92.06 104 TYR A C 1
ATOM 876 O O . TYR A 1 104 ? 3.000 0.241 9.959 1.00 92.06 104 TYR A O 1
ATOM 884 N N . GLN A 1 105 ? 0.975 1.195 9.746 1.00 92.06 105 GLN A N 1
ATOM 885 C CA . GLN A 1 105 ? 0.215 0.055 10.241 1.00 92.06 105 GLN A CA 1
ATOM 886 C C . GLN A 1 105 ? 0.405 -1.216 9.412 1.00 92.06 105 GLN A C 1
ATOM 888 O O . GLN A 1 105 ? 0.589 -2.301 9.951 1.00 92.06 105 GLN A O 1
ATOM 893 N N . LEU A 1 106 ? 0.381 -1.098 8.087 1.00 93.69 106 LEU A N 1
ATOM 894 C CA . LEU A 1 106 ? 0.628 -2.237 7.205 1.00 93.69 106 LEU A CA 1
ATOM 895 C C . LEU A 1 106 ? 2.068 -2.752 7.299 1.00 93.69 106 LEU A C 1
ATOM 897 O O . LEU A 1 106 ? 2.290 -3.958 7.213 1.00 93.69 106 LEU A O 1
ATOM 901 N N . CYS A 1 107 ? 3.041 -1.855 7.455 1.00 93.44 107 CYS A N 1
ATOM 902 C CA . CYS A 1 107 ? 4.450 -2.228 7.523 1.00 93.44 107 CYS A CA 1
ATOM 903 C C . CYS A 1 107 ? 4.824 -2.866 8.861 1.00 93.44 107 CYS A C 1
ATOM 905 O O . CYS A 1 107 ? 5.501 -3.884 8.842 1.00 93.44 107 CYS A O 1
ATOM 907 N N . ASP A 1 108 ? 4.396 -2.286 9.983 1.00 91.75 108 ASP A N 1
ATOM 908 C CA . ASP A 1 108 ? 4.791 -2.724 11.329 1.00 91.75 108 ASP A CA 1
ATOM 909 C C . ASP A 1 108 ? 3.894 -3.864 11.842 1.00 91.75 108 ASP A C 1
ATOM 911 O O . ASP A 1 108 ? 4.390 -4.887 12.291 1.00 91.75 108 ASP A O 1
ATOM 915 N N . GLN A 1 109 ? 2.566 -3.754 11.719 1.00 91.19 109 GLN A N 1
ATOM 916 C CA . GLN A 1 109 ? 1.635 -4.729 12.308 1.00 91.19 109 GLN A CA 1
ATOM 917 C C . GLN A 1 109 ? 1.360 -5.931 11.403 1.00 91.19 109 GLN A C 1
ATOM 919 O O . GLN A 1 109 ? 1.149 -7.030 11.904 1.00 91.19 109 GLN A O 1
ATOM 924 N N . PHE A 1 110 ? 1.309 -5.730 10.084 1.00 92.12 110 PHE A N 1
ATOM 925 C CA . PHE A 1 110 ? 1.022 -6.805 9.121 1.00 92.12 110 PHE A CA 1
ATOM 926 C C . PHE A 1 110 ? 2.262 -7.262 8.351 1.00 92.12 110 PHE A C 1
ATOM 928 O O . PHE A 1 110 ? 2.153 -8.115 7.465 1.00 92.12 110 PHE A O 1
ATOM 935 N N . GLU A 1 111 ? 3.427 -6.674 8.643 1.00 92.62 111 GLU A N 1
ATOM 936 C CA . GLU A 1 111 ? 4.698 -6.955 7.976 1.00 92.62 111 GLU A CA 1
ATOM 937 C C . GLU A 1 111 ? 4.562 -7.023 6.451 1.00 92.62 111 GLU A C 1
ATOM 939 O O . GLU A 1 111 ? 5.041 -7.958 5.807 1.00 92.62 111 GLU A O 1
ATOM 944 N N . ILE A 1 112 ? 3.825 -6.093 5.830 1.00 93.56 112 ILE A N 1
ATOM 945 C CA . ILE A 1 112 ? 3.468 -6.201 4.402 1.00 93.56 112 ILE A CA 1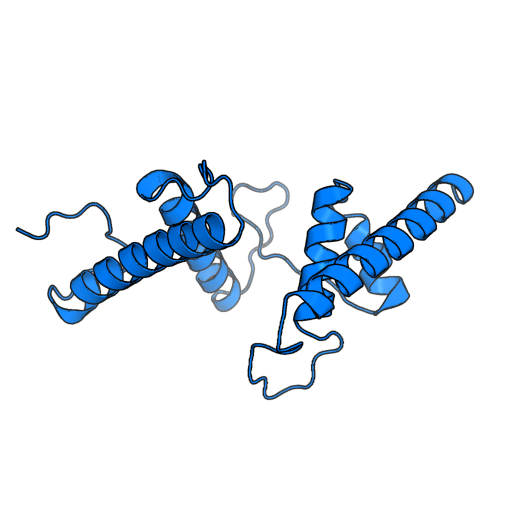
ATOM 946 C C . ILE A 1 112 ? 4.694 -6.277 3.476 1.00 93.56 112 ILE A C 1
ATOM 948 O O . ILE A 1 112 ? 4.602 -6.843 2.390 1.00 93.56 112 ILE A O 1
ATOM 952 N N . ARG A 1 113 ? 5.843 -5.768 3.939 1.00 89.69 113 ARG A N 1
ATOM 953 C CA . ARG A 1 113 ? 7.138 -5.808 3.244 1.00 89.69 113 ARG A CA 1
ATOM 954 C C . ARG A 1 113 ? 7.722 -7.220 3.143 1.00 89.69 113 ARG A C 1
ATOM 956 O O . ARG A 1 113 ? 8.398 -7.525 2.168 1.00 89.69 113 ARG A O 1
ATOM 963 N N . ASN A 1 114 ? 7.431 -8.086 4.112 1.00 89.56 114 ASN A N 1
ATOM 964 C CA . ASN A 1 114 ? 7.916 -9.460 4.127 1.00 89.56 114 ASN A CA 1
ATOM 965 C C . ASN A 1 114 ? 6.951 -10.337 3.317 1.00 89.56 114 ASN A C 1
ATOM 967 O O . ASN A 1 114 ? 5.826 -10.624 3.750 1.00 89.56 114 ASN A O 1
ATOM 971 N N . ASN A 1 115 ? 7.381 -10.759 2.124 1.00 87.44 115 ASN A N 1
ATOM 972 C CA . ASN A 1 115 ? 6.637 -11.701 1.294 1.00 87.44 115 ASN A CA 1
ATOM 973 C C . ASN A 1 115 ? 7.537 -12.812 0.737 1.00 87.44 115 ASN A C 1
ATOM 975 O O . ASN A 1 115 ? 8.308 -12.603 -0.189 1.00 87.44 115 ASN A O 1
ATOM 979 N N . TYR A 1 116 ? 7.372 -14.019 1.277 1.00 88.94 116 TYR A N 1
ATOM 980 C CA . TYR A 1 116 ? 8.118 -15.217 0.872 1.00 88.94 116 TYR A CA 1
ATOM 981 C C . TYR A 1 116 ? 7.378 -16.086 -0.162 1.00 88.94 116 TYR A C 1
ATOM 983 O O . TYR A 1 116 ? 7.555 -17.304 -0.185 1.00 88.94 116 TYR A O 1
ATOM 991 N N . ALA A 1 117 ? 6.423 -15.530 -0.916 1.00 92.06 117 ALA A N 1
ATOM 992 C CA . ALA A 1 117 ? 5.691 -16.302 -1.917 1.00 92.06 117 ALA A CA 1
ATOM 993 C C . ALA A 1 117 ? 6.601 -16.608 -3.113 1.00 92.06 117 ALA A C 1
ATOM 995 O O . ALA A 1 117 ? 7.279 -15.722 -3.618 1.00 92.06 117 ALA A O 1
ATOM 996 N N . LYS A 1 118 ? 6.590 -17.863 -3.577 1.00 93.25 118 LYS A N 1
ATOM 997 C CA . LYS A 1 118 ? 7.365 -18.303 -4.751 1.00 93.25 118 LYS A CA 1
ATOM 998 C C . LYS A 1 118 ? 6.605 -18.140 -6.072 1.00 93.25 118 LYS A C 1
ATOM 1000 O O . LYS A 1 118 ? 7.196 -18.270 -7.135 1.00 93.25 118 LYS A O 1
ATOM 1005 N N . THR A 1 119 ? 5.300 -17.879 -6.003 1.00 94.38 119 THR A N 1
ATOM 1006 C CA . THR A 1 119 ? 4.420 -17.695 -7.162 1.00 94.38 119 THR A CA 1
ATOM 1007 C C . THR A 1 119 ? 3.710 -16.349 -7.080 1.00 94.38 119 THR A C 1
ATOM 1009 O O . THR A 1 119 ? 3.431 -15.840 -5.990 1.00 94.38 1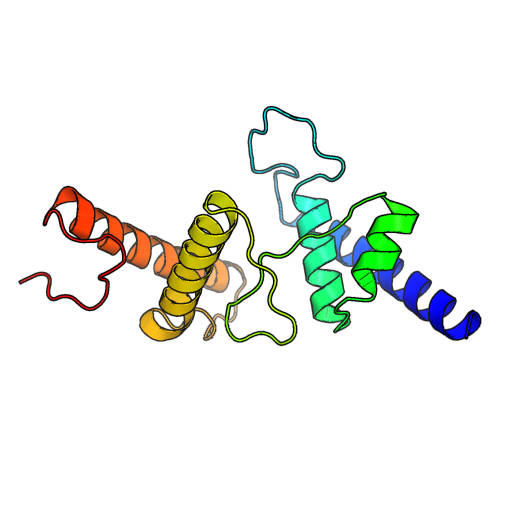19 THR A O 1
ATOM 1012 N N . PHE A 1 120 ? 3.379 -15.779 -8.240 1.00 87.19 120 PHE A N 1
ATOM 1013 C CA . PHE A 1 120 ? 2.663 -14.505 -8.318 1.00 87.19 120 PHE A CA 1
ATOM 1014 C C . PHE A 1 120 ? 1.266 -14.584 -7.689 1.00 87.19 120 PHE A C 1
ATOM 1016 O O . PHE A 1 120 ? 0.844 -13.668 -6.987 1.00 87.19 120 PHE A O 1
ATOM 1023 N N . GLU A 1 121 ? 0.562 -15.701 -7.873 1.00 90.62 121 GLU A N 1
ATOM 1024 C CA . GLU A 1 121 ? -0.730 -15.935 -7.225 1.00 90.62 121 GLU A CA 1
ATOM 1025 C C . GLU A 1 121 ? -0.602 -15.951 -5.696 1.00 90.62 121 GLU A C 1
ATOM 1027 O O . GLU A 1 121 ? -1.331 -15.236 -5.009 1.00 90.62 121 GLU A O 1
ATOM 1032 N N . GLY A 1 122 ? 0.395 -16.658 -5.151 1.00 93.56 122 GLY A N 1
ATOM 1033 C CA . GLY A 1 122 ? 0.672 -16.647 -3.714 1.00 93.56 122 GLY A CA 1
ATOM 1034 C C . GLY A 1 122 ? 1.023 -15.250 -3.192 1.00 93.56 122 GLY A C 1
ATOM 1035 O O . GLY A 1 122 ? 0.603 -14.873 -2.095 1.00 93.56 122 GLY A O 1
ATOM 1036 N N . PHE A 1 123 ? 1.747 -14.456 -3.987 1.00 91.31 123 PHE A N 1
ATOM 1037 C CA . PHE A 1 123 ? 2.027 -13.058 -3.674 1.00 91.31 123 PHE A CA 1
ATOM 1038 C C . PHE A 1 123 ? 0.729 -12.245 -3.553 1.00 91.31 123 PHE A C 1
ATOM 1040 O O . PHE A 1 123 ? 0.521 -11.608 -2.515 1.00 91.31 123 PHE A O 1
ATOM 1047 N N . LYS A 1 124 ? -0.169 -12.318 -4.552 1.00 91.19 124 LYS A N 1
ATOM 1048 C CA . LYS A 1 124 ? -1.465 -11.611 -4.542 1.00 91.19 124 LYS A CA 1
ATOM 1049 C C . LYS A 1 124 ? -2.299 -11.992 -3.326 1.00 91.19 124 LYS A C 1
ATOM 1051 O O . LYS A 1 124 ? -2.757 -11.109 -2.605 1.00 91.19 124 LYS A O 1
ATOM 1056 N N . THR A 1 125 ? -2.455 -13.290 -3.071 1.00 94.12 125 THR A N 1
ATOM 1057 C CA . THR A 1 125 ? -3.282 -13.803 -1.972 1.00 94.12 125 THR A CA 1
ATOM 1058 C C . THR A 1 125 ? -2.780 -13.319 -0.616 1.00 94.12 125 THR A C 1
ATOM 1060 O O . THR A 1 125 ? -3.577 -12.915 0.227 1.00 94.12 125 THR A O 1
ATOM 1063 N N . ARG A 1 126 ? -1.459 -13.273 -0.404 1.00 94.44 126 ARG A N 1
ATOM 1064 C CA . ARG A 1 126 ? -0.875 -12.771 0.851 1.00 94.44 126 ARG A CA 1
ATOM 1065 C C . ARG A 1 126 ? -1.079 -11.273 1.042 1.00 94.44 126 ARG A C 1
ATOM 1067 O O . ARG A 1 126 ? -1.453 -10.854 2.135 1.00 94.44 126 ARG A O 1
ATOM 1074 N N . ILE A 1 127 ? -0.851 -10.471 0.002 1.00 94.38 127 ILE A N 1
ATOM 1075 C CA . ILE A 1 127 ? -1.100 -9.024 0.068 1.00 94.38 127 ILE A CA 1
ATOM 1076 C C . ILE A 1 127 ? -2.585 -8.761 0.334 1.00 94.38 127 ILE A C 1
ATOM 1078 O O . ILE A 1 127 ? -2.917 -7.996 1.240 1.00 94.38 127 ILE A O 1
ATOM 1082 N N . LEU A 1 128 ? -3.472 -9.452 -0.386 1.00 94.62 128 LEU A N 1
ATOM 1083 C CA . LEU A 1 128 ? -4.913 -9.340 -0.200 1.00 94.62 128 LEU A CA 1
ATOM 1084 C C . LEU A 1 128 ? -5.316 -9.718 1.228 1.00 94.62 128 LEU A C 1
ATOM 1086 O O . LEU A 1 128 ? -5.984 -8.928 1.881 1.00 94.62 128 LEU A O 1
ATOM 1090 N N . SER A 1 129 ? -4.837 -10.852 1.745 1.00 95.94 129 SER A N 1
ATOM 1091 C CA . SER A 1 129 ? -5.129 -11.313 3.107 1.00 95.94 129 SER A CA 1
ATOM 1092 C C . SER A 1 129 ? -4.712 -10.305 4.187 1.00 95.94 129 SER A C 1
ATOM 1094 O O . SER A 1 129 ? -5.433 -10.127 5.170 1.00 95.94 129 SER A O 1
ATOM 1096 N N . LYS A 1 130 ? -3.566 -9.630 4.025 1.00 95.00 130 LYS A N 1
ATOM 1097 C CA . LYS A 1 130 ? -3.101 -8.591 4.963 1.00 95.00 130 LYS A CA 1
ATOM 1098 C C . LYS A 1 130 ? -3.999 -7.350 4.914 1.00 95.00 130 LYS A C 1
ATOM 1100 O O . LYS A 1 130 ? -4.370 -6.809 5.955 1.00 95.00 130 LYS A O 1
ATOM 1105 N N . LEU A 1 131 ? -4.399 -6.924 3.714 1.00 95.12 131 LEU A N 1
ATOM 1106 C CA . LEU A 1 131 ? -5.322 -5.800 3.524 1.00 95.12 131 LEU A CA 1
ATOM 1107 C C . LEU A 1 131 ? -6.734 -6.115 4.047 1.00 95.12 131 LEU A C 1
ATOM 1109 O O . LEU A 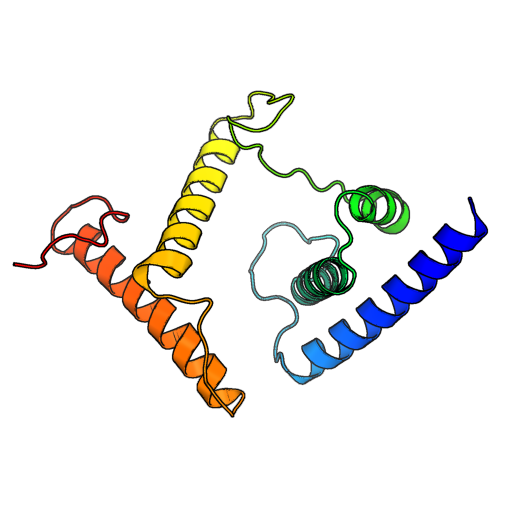1 131 ? -7.359 -5.268 4.690 1.00 95.12 131 LEU A O 1
ATOM 1113 N N . THR A 1 132 ? -7.238 -7.330 3.821 1.00 95.56 132 THR A N 1
ATOM 1114 C CA . THR A 1 132 ? -8.546 -7.762 4.334 1.00 95.56 132 THR A CA 1
ATOM 1115 C C . THR A 1 132 ? -8.536 -7.844 5.856 1.00 95.56 132 THR A C 1
ATOM 1117 O O . THR A 1 132 ? -9.461 -7.355 6.495 1.00 95.56 132 THR A O 1
ATOM 1120 N N . ALA A 1 133 ? -7.470 -8.364 6.467 1.00 94.69 133 ALA A N 1
ATOM 1121 C CA . ALA A 1 133 ? -7.347 -8.393 7.923 1.00 94.69 133 ALA A CA 1
ATOM 1122 C C . ALA A 1 133 ? -7.356 -6.977 8.530 1.00 94.69 133 ALA A C 1
ATOM 1124 O O . ALA A 1 133 ? -8.117 -6.709 9.462 1.00 94.69 133 ALA A O 1
ATOM 1125 N N . LEU A 1 134 ? -6.587 -6.040 7.956 1.00 94.25 134 LEU A N 1
ATOM 1126 C CA . LEU A 1 134 ? -6.604 -4.634 8.371 1.00 94.25 134 LEU A CA 1
ATOM 1127 C C . LEU A 1 134 ? -8.016 -4.037 8.285 1.00 94.25 134 LEU A C 1
ATOM 1129 O O . LEU A 1 134 ? -8.481 -3.407 9.235 1.00 94.25 134 LEU A O 1
ATOM 1133 N N . THR A 1 135 ? -8.695 -4.218 7.152 1.00 93.88 135 THR A N 1
ATOM 1134 C CA . THR A 1 135 ? -10.029 -3.640 6.927 1.00 93.88 135 THR A CA 1
ATOM 1135 C C . THR A 1 135 ? -11.089 -4.235 7.852 1.00 93.88 135 THR A C 1
ATOM 1137 O O . THR A 1 135 ? -11.916 -3.483 8.366 1.00 93.88 135 THR A O 1
ATOM 1140 N N . ILE A 1 136 ? -11.029 -5.537 8.146 1.00 94.19 136 ILE A N 1
ATOM 1141 C CA . ILE A 1 136 ? -11.916 -6.195 9.116 1.00 94.19 136 ILE A CA 1
ATOM 1142 C C . ILE A 1 136 ? -11.709 -5.618 10.520 1.00 94.19 136 ILE A C 1
ATOM 1144 O O . ILE A 1 136 ? -12.680 -5.236 11.170 1.00 94.19 136 ILE A O 1
ATOM 1148 N N . ILE A 1 137 ? -10.463 -5.474 10.981 1.00 92.88 137 ILE A N 1
ATOM 1149 C CA . ILE A 1 137 ? -10.174 -4.891 12.304 1.00 92.88 137 ILE A CA 1
ATOM 1150 C C . ILE A 1 137 ? -10.672 -3.442 12.379 1.00 92.88 137 ILE A C 1
ATOM 1152 O O . ILE A 1 137 ? -11.315 -3.042 13.351 1.00 92.88 137 ILE A O 1
ATOM 1156 N N . GLN A 1 138 ? -10.422 -2.651 11.334 1.00 92.88 138 GLN A N 1
ATOM 1157 C CA . GLN A 1 138 ? -10.919 -1.279 11.223 1.00 92.88 138 GLN A CA 1
ATOM 1158 C C . GLN A 1 138 ? -12.452 -1.214 11.279 1.00 92.88 138 GLN A C 1
ATOM 1160 O O . GLN A 1 138 ? -13.013 -0.357 11.969 1.00 92.88 138 GLN A O 1
ATOM 1165 N N . TYR A 1 139 ? -13.124 -2.129 10.581 1.00 94.06 139 TYR A N 1
ATOM 1166 C CA . TYR A 1 139 ? -14.575 -2.253 10.585 1.00 94.06 139 TYR A CA 1
ATOM 1167 C C . TYR A 1 139 ? -15.101 -2.594 11.984 1.00 94.06 139 TYR A C 1
ATOM 1169 O O . TYR A 1 139 ? -15.931 -1.859 12.515 1.00 94.06 139 TYR A O 1
ATOM 1177 N N . ILE A 1 140 ? -14.568 -3.640 12.620 1.00 92.94 140 ILE A N 1
ATOM 1178 C CA . ILE A 1 140 ? -14.962 -4.071 13.969 1.00 92.94 140 ILE A CA 1
ATOM 1179 C C . ILE A 1 140 ? -14.776 -2.933 14.978 1.00 92.94 140 ILE A C 1
ATOM 1181 O O . ILE A 1 140 ? -15.682 -2.631 15.752 1.00 92.94 140 ILE A O 1
ATOM 1185 N N . ASN A 1 141 ? -13.641 -2.233 14.932 1.00 92.31 141 ASN A N 1
ATOM 1186 C CA . ASN A 1 141 ? -13.404 -1.087 15.803 1.00 92.31 141 ASN A CA 1
ATOM 1187 C C . ASN A 1 141 ? -14.459 -0.000 15.622 1.00 92.31 141 ASN A C 1
ATOM 1189 O O . ASN A 1 141 ? -14.963 0.533 16.609 1.00 92.31 141 ASN A O 1
ATOM 1193 N N . LYS A 1 142 ? -14.801 0.335 14.374 1.00 92.44 142 LYS A N 1
ATOM 1194 C CA . LYS A 1 142 ? -15.720 1.438 14.100 1.00 92.44 142 LYS A CA 1
ATOM 1195 C C . LYS A 1 142 ? -17.181 1.078 14.371 1.00 92.44 142 LYS A C 1
ATOM 1197 O O . LYS A 1 142 ? -17.895 1.914 14.921 1.00 92.44 142 LYS A O 1
ATOM 1202 N N . PHE A 1 143 ? -17.615 -0.112 13.968 1.00 93.62 143 PHE A N 1
ATOM 1203 C CA . PHE A 1 143 ? -19.022 -0.520 13.987 1.00 93.62 143 PHE A CA 1
ATOM 1204 C C . PHE A 1 143 ? -19.377 -1.417 15.172 1.00 93.62 143 PHE A C 1
ATOM 1206 O O . PHE A 1 143 ? -20.463 -1.272 15.716 1.00 93.62 143 PHE A O 1
ATOM 1213 N N . GLY A 1 144 ? -18.473 -2.299 15.603 1.00 89.19 144 GLY A N 1
ATOM 1214 C CA . GLY A 1 144 ? -18.694 -3.174 16.757 1.00 89.19 144 GLY A CA 1
ATOM 1215 C C . GLY A 1 144 ? -18.468 -2.467 18.094 1.00 89.19 144 GLY A C 1
ATOM 1216 O O . GLY A 1 144 ? -19.283 -2.588 18.999 1.00 89.19 144 GLY A O 1
ATOM 1217 N N . PHE A 1 145 ? -17.387 -1.688 18.213 1.00 89.69 145 PHE A N 1
ATOM 1218 C CA . PHE A 1 145 ? -16.975 -1.088 19.495 1.00 89.69 145 PHE A CA 1
ATOM 1219 C C . PHE A 1 145 ? -17.053 0.446 19.556 1.00 89.69 145 PHE A C 1
ATOM 1221 O O . PHE A 1 145 ? -16.711 1.031 20.582 1.00 89.69 145 PHE A O 1
ATOM 1228 N N . ASN A 1 146 ? -17.442 1.118 18.465 1.00 90.00 146 ASN A N 1
ATOM 1229 C CA . ASN A 1 146 ? -17.438 2.584 18.333 1.00 90.00 146 ASN A CA 1
ATOM 1230 C C . ASN A 1 146 ? -16.101 3.259 18.738 1.00 90.00 146 ASN A C 1
ATOM 1232 O O . ASN A 1 146 ? -16.059 4.379 19.249 1.00 90.00 146 ASN A O 1
ATOM 1236 N N . ARG A 1 147 ? -14.981 2.572 18.499 1.00 89.94 147 ARG A N 1
ATOM 1237 C CA . ARG A 1 147 ? -13.610 3.034 18.756 1.00 89.94 147 ARG A CA 1
ATOM 1238 C C . ARG A 1 147 ? -13.042 3.765 17.535 1.00 89.94 147 ARG A C 1
ATOM 1240 O O . ARG A 1 147 ? -13.598 3.756 16.433 1.00 89.94 147 ARG A O 1
ATOM 1247 N N . ASN A 1 148 ? -11.888 4.409 17.719 1.00 89.44 148 ASN A N 1
ATOM 1248 C CA . ASN A 1 148 ? -11.138 4.983 16.605 1.00 89.44 148 ASN A CA 1
ATOM 1249 C C . ASN A 1 148 ? -10.680 3.870 15.646 1.00 89.44 148 ASN A C 1
ATOM 1251 O O . ASN A 1 148 ? -10.079 2.887 16.070 1.00 89.44 148 ASN A O 1
ATOM 1255 N N . ILE A 1 149 ? -10.918 4.064 14.348 1.00 89.94 149 ILE A N 1
ATOM 1256 C CA . ILE A 1 149 ? -10.591 3.102 13.290 1.00 89.94 149 ILE A CA 1
ATOM 1257 C C . ILE A 1 149 ? -9.103 2.720 13.265 1.00 89.94 149 ILE A C 1
ATOM 1259 O O . ILE A 1 149 ? -8.759 1.592 12.939 1.00 89.94 149 ILE A O 1
ATOM 1263 N N . ASN A 1 150 ? -8.216 3.6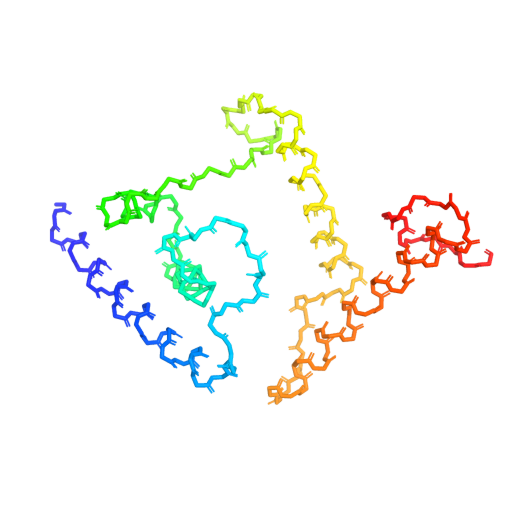38 13.657 1.00 87.56 150 ASN A N 1
ATOM 1264 C CA . ASN A 1 150 ? -6.773 3.407 13.629 1.00 87.56 150 ASN A CA 1
ATOM 1265 C C . ASN A 1 150 ? -6.270 2.571 14.821 1.00 87.56 150 ASN A C 1
ATOM 1267 O O . ASN A 1 150 ? -5.082 2.266 14.880 1.00 87.56 150 ASN A O 1
ATOM 1271 N N . ASN A 1 151 ? -7.119 2.202 15.780 1.00 86.88 151 ASN A N 1
ATOM 1272 C CA . ASN A 1 151 ? -6.694 1.493 16.986 1.00 86.88 151 ASN A CA 1
ATOM 1273 C C . ASN A 1 151 ? -6.594 -0.023 16.753 1.00 86.88 151 ASN A C 1
ATOM 1275 O O . ASN A 1 151 ? -7.420 -0.792 17.229 1.00 86.88 151 ASN A O 1
ATOM 1279 N N . LEU A 1 152 ? -5.578 -0.462 16.008 1.00 85.44 152 LEU A N 1
ATOM 1280 C CA . LEU A 1 152 ? -5.445 -1.870 15.602 1.00 85.44 152 LEU A CA 1
ATOM 1281 C C . LEU A 1 152 ? -4.925 -2.805 16.705 1.00 85.44 152 LEU A C 1
ATOM 1283 O O . LEU A 1 152 ? -5.266 -3.979 16.708 1.00 85.44 152 LEU A O 1
ATOM 1287 N N . LYS A 1 153 ? -4.102 -2.298 17.633 1.00 82.38 153 LYS A N 1
ATOM 1288 C CA . LYS A 1 153 ? -3.490 -3.074 18.733 1.00 82.38 153 LYS A CA 1
ATOM 1289 C C . LYS A 1 153 ? -4.380 -3.096 19.989 1.00 82.38 153 LYS A C 1
ATOM 1291 O O . LYS A 1 153 ? -3.879 -2.924 21.094 1.00 82.38 153 LYS A O 1
ATOM 1296 N N . VAL A 1 154 ? -5.699 -3.196 19.831 1.00 76.00 154 VAL A N 1
ATOM 1297 C CA . VAL A 1 154 ? -6.635 -3.210 20.968 1.00 76.00 154 VAL A CA 1
ATOM 1298 C C . VAL A 1 154 ? -7.281 -4.579 21.062 1.00 76.00 154 VAL A C 1
ATOM 1300 O O . VAL A 1 154 ? -7.712 -5.125 20.048 1.00 76.00 154 VAL A O 1
ATOM 1303 N N . ASN A 1 155 ? -7.358 -5.114 22.281 1.00 73.00 155 ASN A N 1
ATOM 1304 C CA . ASN A 1 155 ? -8.040 -6.374 22.526 1.00 73.00 155 ASN A CA 1
A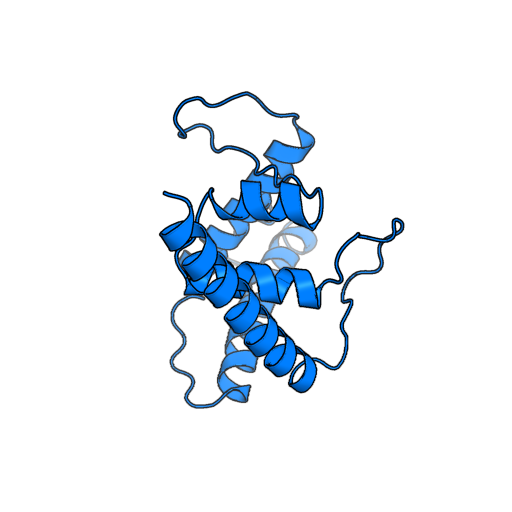TOM 1305 C C . ASN A 1 155 ? -9.511 -6.280 22.100 1.00 73.00 155 ASN A C 1
ATOM 1307 O O . ASN A 1 155 ? -10.209 -5.281 22.322 1.00 73.00 155 ASN A O 1
ATOM 1311 N N . ILE A 1 156 ? -9.950 -7.348 21.442 1.00 70.50 156 ILE A N 1
ATOM 1312 C CA . ILE A 1 156 ? -11.339 -7.548 21.023 1.00 70.50 156 ILE A CA 1
ATOM 1313 C C . ILE A 1 156 ? -12.191 -8.037 22.215 1.00 70.50 156 ILE A C 1
ATOM 1315 O O . ILE A 1 156 ? -13.414 -7.987 22.142 1.00 70.50 156 ILE A O 1
ATOM 1319 N N . VAL A 1 157 ? -11.546 -8.425 23.324 1.00 59.28 157 VAL A N 1
ATOM 1320 C CA . VAL A 1 157 ? -12.150 -8.845 24.599 1.00 59.28 157 VAL A CA 1
ATOM 1321 C C . VAL A 1 157 ? -11.915 -7.778 25.660 1.00 59.28 157 VAL A C 1
ATOM 1323 O O . VAL A 1 157 ? -10.752 -7.319 25.761 1.00 59.28 157 VAL A O 1
#

Secondary structure (DSSP, 8-state):
-HHHHHHHHHHHHHHHHHHHHHHHHH-S-S--S--SS--SS-HHHHHHHHHHHHHHT--SHHHHHHHHHH-----PPPPTTSTT-----HHHHHHHHHHHHHHHHHHHTS-TT----SSHHHHHHHHHHHHHHHHHHHHIIIIIS---TT--SS---

Foldseek 3Di:
DVVVVVVVVVVLVVQLVVLLVVLVVVDPDQADDDDPDDDLHTPSSVVSNVVSCVVVVPDPVVQVVCCVPRVDHDDQQDDPPDPPDDDDDPVRVVVNVVVVLVVCCCCPVVVLVDDPDPDPVSNVVSNVVSVVLLVVQLCCQCPVVVHHSSPNVDDPD

Radius of gyration: 19.43 Å; chains: 1; bounding box: 45×43×48 Å

Sequence (157 aa):
MTINRLNIINNFSLNYDKILEVLAIITEKEQFLRQNRKPKLKDIELIAMNLTAEYMGIDSECQLDLFESKQIKLEVSMCKNQQNYKKQTYIFRRKRKRIETLFYQLCDQFEIRNNYAKTFEGFKTRILSKLTALTIIQYINKFGFNRNINNLKVNIV

Organism: NCBI:txid53483

InterPro domains:
  IPR002559 Transposase IS4-like domain [PF01609] (75-135)

pLDDT: mean 82.65, std 11.36, range [47.03, 95.94]